Protein AF-A0A951M2K6-F1 (afdb_monomer_lite)

pLDDT: mean 92.55, std 6.4, range [55.47, 97.19]

Sequence (124 aa):
ALAAASACIILGTPLVAAGITFSPALGLVGTITVAVGLLLLGVLVIGWVVPRLESLAGRILLTISSAASSSAMVLACAYAYSIVARRLIISIPQMAVTHGLANAFGFSLCGLLAWALVKRRELS

Foldseek 3Di:
DLVQLVCLQVVLVVQLVCCVVPHLVSNLVSLVSNLVSLLVVLVCCLVPVLVPDPDPLLSVLSNQQSVLSNVLSVLSNQVSVCVVVVHPPDDPVRNCVSSVCSCPVRRPVSNVVSVVVRVVVVVD

Structure (mmCIF, N/CA/C/O backbone):
data_AF-A0A951M2K6-F1
#
_entry.id   AF-A0A951M2K6-F1
#
loop_
_atom_site.group_PDB
_atom_site.id
_atom_site.type_symbol
_atom_site.label_atom_id
_atom_site.label_alt_id
_atom_site.label_comp_id
_atom_site.label_asym_id
_atom_site.label_entity_id
_atom_site.label_seq_id
_atom_site.pdbx_PDB_ins_code
_atom_site.Cartn_x
_atom_site.Cartn_y
_atom_site.Cartn_z
_atom_site.occupancy
_atom_site.B_iso_or_equiv
_atom_site.auth_seq_id
_atom_site.auth_comp_id
_atom_site.auth_asym_id
_atom_site.auth_atom_id
_atom_site.pdbx_PDB_model_num
ATOM 1 N N . ALA A 1 1 ? -12.680 -12.051 -3.310 1.00 84.06 1 ALA A N 1
ATOM 2 C CA . ALA A 1 1 ? -11.998 -10.744 -3.179 1.00 84.06 1 ALA A CA 1
ATOM 3 C C . ALA A 1 1 ? -10.724 -10.843 -2.336 1.00 84.06 1 ALA A C 1
ATOM 5 O O . ALA A 1 1 ? -9.664 -10.566 -2.874 1.00 84.06 1 ALA A O 1
ATOM 6 N N . LEU A 1 2 ? -10.787 -11.305 -1.077 1.00 90.62 2 LEU A N 1
ATOM 7 C CA . LEU A 1 2 ? -9.594 -11.416 -0.220 1.00 90.62 2 LEU A CA 1
ATOM 8 C C . LEU A 1 2 ? -8.504 -12.332 -0.805 1.00 90.62 2 LEU A C 1
ATOM 10 O O . LEU A 1 2 ? -7.367 -11.904 -0.924 1.00 90.62 2 LEU A O 1
ATOM 14 N N . ALA A 1 3 ? -8.857 -13.539 -1.264 1.00 93.31 3 ALA A N 1
ATOM 15 C CA . ALA A 1 3 ? -7.896 -14.455 -1.891 1.00 93.31 3 ALA A CA 1
ATOM 16 C C . ALA A 1 3 ? -7.208 -13.851 -3.131 1.00 93.31 3 ALA A C 1
ATOM 18 O O . ALA A 1 3 ? -6.010 -14.024 -3.319 1.00 93.31 3 ALA A O 1
ATOM 19 N N . ALA A 1 4 ? -7.953 -13.094 -3.945 1.00 92.06 4 ALA A N 1
ATOM 20 C CA . ALA A 1 4 ? -7.400 -12.386 -5.096 1.00 92.06 4 ALA A CA 1
ATOM 21 C C . ALA A 1 4 ? -6.442 -11.267 -4.657 1.00 92.06 4 ALA A C 1
ATOM 23 O O . ALA A 1 4 ? -5.340 -11.174 -5.185 1.00 92.06 4 ALA A O 1
ATOM 24 N N . ALA A 1 5 ? -6.817 -10.475 -3.645 1.00 93.19 5 ALA A N 1
ATOM 25 C CA . ALA A 1 5 ? -5.948 -9.449 -3.072 1.00 93.19 5 ALA A CA 1
ATOM 26 C C . ALA A 1 5 ? -4.638 -10.053 -2.538 1.00 93.19 5 ALA A C 1
ATOM 28 O O . ALA A 1 5 ? -3.555 -9.572 -2.868 1.00 93.19 5 ALA A O 1
ATOM 29 N N . SER A 1 6 ? -4.724 -11.152 -1.784 1.00 94.81 6 SER A N 1
ATOM 30 C CA . SER A 1 6 ? -3.558 -11.880 -1.278 1.00 94.81 6 SER A CA 1
ATOM 31 C C . SER A 1 6 ? -2.685 -12.421 -2.408 1.00 94.81 6 SER A C 1
ATOM 33 O O . SER A 1 6 ? -1.473 -12.232 -2.368 1.00 94.81 6 SER A O 1
ATOM 35 N N . ALA A 1 7 ? -3.277 -13.035 -3.437 1.00 95.69 7 ALA A N 1
ATOM 36 C CA . ALA A 1 7 ? -2.533 -13.528 -4.594 1.00 95.69 7 ALA A CA 1
ATOM 37 C C . ALA A 1 7 ? -1.793 -12.393 -5.318 1.00 95.69 7 ALA A C 1
ATOM 39 O O . ALA A 1 7 ? -0.606 -12.525 -5.603 1.00 95.69 7 ALA A O 1
ATOM 40 N N . CYS A 1 8 ? -2.452 -11.253 -5.546 1.00 94.50 8 CYS A N 1
ATOM 41 C CA . CYS A 1 8 ? -1.832 -10.070 -6.143 1.00 94.50 8 CYS A CA 1
ATOM 42 C C . CYS A 1 8 ? -0.637 -9.557 -5.323 1.00 94.50 8 CYS A C 1
ATOM 44 O O . CYS A 1 8 ? 0.405 -9.243 -5.891 1.00 94.50 8 CYS A O 1
ATOM 46 N N . ILE A 1 9 ? -0.752 -9.503 -3.995 1.00 95.06 9 ILE A N 1
ATOM 47 C CA . ILE A 1 9 ? 0.342 -9.046 -3.123 1.00 95.06 9 ILE A CA 1
ATOM 48 C C . ILE A 1 9 ? 1.505 -10.050 -3.137 1.00 95.06 9 ILE A C 1
ATOM 50 O O . ILE A 1 9 ? 2.659 -9.661 -3.338 1.00 95.06 9 ILE A O 1
ATOM 54 N N . ILE A 1 10 ? 1.204 -11.340 -2.963 1.00 97.12 10 ILE A N 1
ATOM 55 C CA . ILE A 1 10 ? 2.205 -12.413 -2.874 1.00 97.12 10 ILE A CA 1
ATOM 56 C C . ILE A 1 10 ? 2.955 -12.577 -4.197 1.00 97.12 10 ILE A C 1
ATOM 58 O O . ILE A 1 10 ? 4.176 -12.687 -4.185 1.00 97.12 10 ILE A O 1
ATOM 62 N N . LEU A 1 11 ? 2.249 -12.572 -5.331 1.00 95.25 11 LEU A N 1
ATOM 63 C CA . LEU A 1 11 ? 2.853 -12.747 -6.656 1.00 95.25 11 LEU A CA 1
ATOM 64 C C . LEU A 1 11 ? 3.448 -11.446 -7.203 1.00 95.25 11 LEU A C 1
ATOM 66 O O . LEU A 1 11 ? 4.450 -11.473 -7.913 1.00 95.25 11 LEU A O 1
ATOM 70 N N . GLY A 1 12 ? 2.861 -10.297 -6.868 1.00 94.00 12 GLY A N 1
ATOM 71 C CA . GLY A 1 12 ? 3.331 -9.001 -7.346 1.00 94.00 12 GLY A CA 1
ATOM 72 C C . GLY A 1 12 ? 4.666 -8.587 -6.725 1.00 94.00 12 GLY A C 1
ATOM 73 O O . GLY A 1 12 ? 5.512 -8.036 -7.421 1.00 94.00 12 GLY A O 1
ATOM 74 N N . THR A 1 13 ? 4.900 -8.889 -5.445 1.00 94.62 13 THR A N 1
ATOM 75 C CA . THR A 1 13 ? 6.142 -8.513 -4.742 1.00 94.62 13 THR A CA 1
ATOM 76 C C . THR A 1 13 ? 7.417 -9.080 -5.396 1.00 94.62 13 THR A 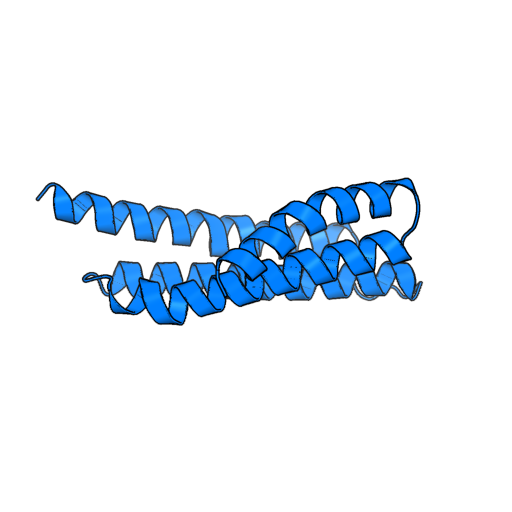C 1
ATOM 78 O O . THR A 1 13 ? 8.317 -8.293 -5.703 1.00 94.62 13 THR A O 1
ATOM 81 N N . PRO A 1 14 ? 7.531 -10.396 -5.683 1.00 96.19 14 PRO A N 1
ATOM 82 C CA . PRO A 1 14 ? 8.691 -10.926 -6.399 1.00 96.19 14 PRO A CA 1
ATOM 83 C C . PRO A 1 14 ? 8.772 -10.400 -7.837 1.00 96.19 14 PRO A C 1
ATOM 85 O O . PRO A 1 14 ? 9.871 -10.251 -8.365 1.00 96.19 14 PRO A O 1
ATOM 88 N N . LEU A 1 15 ? 7.641 -10.054 -8.459 1.00 94.38 15 LEU A N 1
ATOM 89 C CA . LEU A 1 15 ? 7.621 -9.461 -9.794 1.00 94.38 15 LEU A CA 1
ATOM 90 C C . LEU A 1 15 ? 8.209 -8.042 -9.805 1.00 94.38 15 LEU A C 1
ATOM 92 O O . LEU A 1 15 ? 8.975 -7.707 -10.707 1.00 94.38 15 LEU A O 1
ATOM 96 N N . VAL A 1 16 ? 7.921 -7.232 -8.778 1.00 95.25 16 VAL A N 1
ATOM 97 C CA . VAL A 1 16 ? 8.582 -5.931 -8.564 1.00 95.25 16 VAL A CA 1
ATOM 98 C C . VAL A 1 16 ? 10.088 -6.125 -8.419 1.00 95.25 16 VAL A C 1
ATOM 100 O O . VAL A 1 16 ? 10.855 -5.434 -9.087 1.00 95.25 16 VAL A O 1
ATOM 103 N N . ALA A 1 17 ? 10.513 -7.082 -7.587 1.00 94.25 17 ALA A N 1
ATOM 104 C CA . ALA A 1 17 ? 11.929 -7.372 -7.375 1.00 94.25 17 ALA A CA 1
ATOM 105 C C . ALA A 1 17 ? 12.626 -7.777 -8.685 1.00 94.25 17 ALA A C 1
ATOM 107 O O . ALA A 1 17 ? 13.647 -7.194 -9.044 1.00 94.25 17 ALA A O 1
ATOM 108 N N . ALA A 1 18 ? 12.027 -8.692 -9.451 1.00 94.81 18 ALA A N 1
ATOM 109 C CA . ALA A 1 18 ? 12.518 -9.072 -10.773 1.00 94.81 18 ALA A CA 1
ATOM 110 C C . ALA A 1 18 ? 12.570 -7.870 -11.732 1.00 94.81 18 ALA A C 1
ATOM 112 O O . ALA A 1 18 ? 13.499 -7.738 -12.525 1.00 94.81 18 ALA A O 1
ATOM 113 N N . GLY A 1 19 ? 11.606 -6.957 -11.650 1.00 92.44 19 GLY A N 1
ATOM 114 C CA . GLY A 1 19 ? 11.587 -5.742 -12.452 1.00 92.44 19 GLY A CA 1
ATOM 115 C C . GLY A 1 19 ? 12.722 -4.766 -12.164 1.00 92.44 19 GLY A C 1
ATOM 116 O O . GLY A 1 19 ? 13.279 -4.184 -13.093 1.00 92.44 19 GLY A O 1
ATOM 117 N N . ILE A 1 20 ? 13.109 -4.631 -10.897 1.00 89.81 20 ILE A N 1
ATOM 118 C CA . ILE A 1 20 ? 14.270 -3.824 -10.500 1.00 89.81 20 ILE A CA 1
ATOM 119 C C . ILE A 1 20 ? 15.561 -4.413 -11.089 1.00 89.81 20 ILE A C 1
ATOM 121 O O . ILE A 1 20 ? 16.439 -3.662 -11.505 1.00 89.81 20 ILE A O 1
ATOM 125 N N . THR A 1 21 ? 15.671 -5.743 -11.152 1.00 93.94 21 THR A N 1
ATOM 126 C CA . THR A 1 21 ? 16.879 -6.434 -11.630 1.00 93.94 21 THR A CA 1
ATOM 127 C C . THR A 1 21 ? 16.961 -6.547 -13.153 1.00 93.94 21 THR A C 1
ATOM 129 O O . THR A 1 21 ? 18.038 -6.369 -13.715 1.00 93.94 21 THR A O 1
ATOM 132 N N . PHE A 1 22 ? 15.853 -6.864 -13.828 1.00 94.44 22 PHE A N 1
ATOM 133 C CA . PHE A 1 22 ? 15.877 -7.292 -15.232 1.00 94.44 22 PHE A CA 1
ATOM 134 C C . PHE A 1 22 ? 15.225 -6.304 -16.203 1.00 94.44 22 PHE A C 1
ATOM 136 O O . PHE A 1 22 ? 15.718 -6.139 -17.317 1.00 94.44 22 PHE A O 1
ATOM 143 N N . SER A 1 23 ? 14.096 -5.681 -15.844 1.00 94.38 23 SER A N 1
ATOM 144 C CA . SER A 1 23 ? 13.335 -4.847 -16.786 1.00 94.38 23 SER A CA 1
ATOM 145 C C . SER A 1 23 ? 12.383 -3.863 -16.095 1.00 94.38 23 SER A C 1
ATOM 147 O O . SER A 1 23 ? 11.475 -4.294 -15.378 1.00 94.38 23 SER A O 1
ATOM 149 N N . PRO A 1 24 ? 12.463 -2.553 -16.409 1.00 91.75 24 PRO A N 1
ATOM 150 C CA . PRO A 1 24 ? 11.529 -1.557 -15.886 1.00 91.75 24 PRO A CA 1
ATOM 151 C C . PRO A 1 24 ? 10.054 -1.855 -16.179 1.00 91.75 24 PRO A C 1
ATOM 153 O O . PRO A 1 24 ? 9.193 -1.577 -15.347 1.00 91.75 24 PRO A O 1
ATOM 156 N N . ALA A 1 25 ? 9.750 -2.440 -17.344 1.00 93.19 25 ALA A N 1
ATOM 157 C CA . ALA A 1 25 ? 8.378 -2.791 -17.711 1.00 93.19 25 ALA A CA 1
ATOM 158 C C . ALA A 1 25 ? 7.822 -3.898 -16.804 1.00 93.19 25 ALA A C 1
ATOM 160 O O . ALA A 1 25 ? 6.677 -3.823 -16.364 1.00 93.19 25 ALA A O 1
ATOM 161 N N . LEU A 1 26 ? 8.656 -4.886 -16.464 1.00 94.06 26 LEU A N 1
ATOM 162 C CA . LEU A 1 26 ? 8.306 -5.932 -15.505 1.00 94.06 26 LEU A CA 1
ATOM 163 C C . LEU A 1 26 ? 8.081 -5.338 -14.107 1.00 94.06 26 LEU A C 1
ATOM 165 O O . LEU A 1 26 ? 7.128 -5.711 -13.425 1.00 94.06 26 LEU A O 1
ATOM 169 N N . GLY A 1 27 ? 8.904 -4.355 -13.727 1.00 93.50 27 GLY A N 1
ATOM 170 C CA . GLY A 1 27 ? 8.751 -3.608 -12.477 1.00 93.50 27 GLY A CA 1
ATOM 171 C C . GLY A 1 27 ? 7.406 -2.902 -12.395 1.00 93.50 27 GLY A C 1
ATOM 172 O O . GLY A 1 27 ? 6.709 -3.045 -11.397 1.00 93.50 27 GLY A O 1
ATOM 173 N N . LEU A 1 28 ? 6.991 -2.231 -13.472 1.00 95.44 28 LEU A N 1
ATOM 174 C CA . LEU A 1 28 ? 5.682 -1.585 -13.556 1.00 95.44 28 LEU A CA 1
ATOM 175 C C . LEU A 1 28 ? 4.527 -2.584 -13.413 1.00 95.44 28 LEU A C 1
ATOM 177 O O . LEU A 1 28 ? 3.610 -2.333 -12.632 1.00 95.44 28 LEU A O 1
ATOM 181 N N . VAL A 1 29 ? 4.577 -3.721 -14.113 1.00 96.75 29 VAL A N 1
ATOM 182 C CA . VAL A 1 29 ? 3.545 -4.768 -13.990 1.00 96.75 29 VAL A CA 1
ATOM 183 C C . VAL A 1 29 ? 3.481 -5.297 -12.556 1.00 96.75 29 VAL A C 1
ATOM 185 O O . VAL A 1 29 ? 2.390 -5.405 -11.991 1.00 96.75 29 VAL A O 1
ATOM 188 N N . GLY A 1 30 ? 4.633 -5.564 -11.936 1.00 96.00 30 GLY A N 1
ATOM 189 C CA . GLY A 1 30 ? 4.713 -5.952 -10.529 1.00 96.00 30 GLY A CA 1
ATOM 190 C C . GLY A 1 30 ? 4.094 -4.908 -9.604 1.00 96.00 30 GLY A C 1
ATOM 191 O O . GLY A 1 30 ? 3.249 -5.246 -8.775 1.00 96.00 30 GLY A O 1
ATOM 192 N N . THR A 1 31 ? 4.451 -3.634 -9.779 1.00 96.62 31 THR A N 1
ATOM 193 C CA . THR A 1 31 ? 3.964 -2.538 -8.932 1.00 96.62 31 THR A CA 1
ATOM 194 C C . THR A 1 31 ? 2.456 -2.370 -9.061 1.00 96.62 31 THR A C 1
ATOM 196 O O . THR A 1 31 ? 1.779 -2.274 -8.042 1.00 96.62 31 THR A O 1
ATOM 199 N N . ILE A 1 32 ? 1.914 -2.411 -10.283 1.00 97.19 32 ILE A N 1
ATOM 200 C CA . ILE A 1 32 ? 0.464 -2.360 -10.520 1.00 97.19 32 ILE A CA 1
ATOM 201 C C . ILE A 1 32 ? -0.225 -3.555 -9.857 1.00 97.19 32 ILE A C 1
ATOM 203 O O . ILE A 1 32 ? -1.258 -3.388 -9.212 1.00 97.19 32 ILE A O 1
ATOM 207 N N . THR A 1 33 ? 0.354 -4.752 -9.965 1.00 96.88 33 THR A N 1
ATOM 208 C CA . THR A 1 33 ? -0.220 -5.968 -9.373 1.00 96.88 33 THR A CA 1
ATOM 209 C C . THR A 1 33 ? -0.314 -5.849 -7.849 1.00 96.88 33 THR A C 1
ATOM 211 O O . THR A 1 33 ? -1.385 -6.069 -7.281 1.00 96.88 33 THR A O 1
ATOM 214 N N . VAL A 1 34 ? 0.768 -5.431 -7.180 1.00 96.50 34 VAL A N 1
ATOM 215 C CA . VAL A 1 34 ? 0.766 -5.192 -5.725 1.00 96.50 34 VAL A CA 1
ATOM 216 C C . VAL A 1 34 ? -0.211 -4.079 -5.350 1.00 96.50 34 VAL A C 1
ATOM 218 O O . VAL A 1 34 ? -0.983 -4.239 -4.403 1.00 96.50 34 VAL A O 1
ATOM 221 N N . ALA A 1 35 ? -0.221 -2.980 -6.109 1.00 96.94 35 ALA A N 1
ATOM 222 C CA . ALA A 1 35 ? -1.106 -1.848 -5.872 1.00 96.94 35 ALA A CA 1
ATOM 223 C C . ALA A 1 35 ? -2.581 -2.255 -5.930 1.00 96.94 35 ALA A C 1
ATOM 225 O O . ALA A 1 35 ? -3.334 -1.925 -5.019 1.00 96.94 35 ALA A O 1
ATOM 226 N N . VAL A 1 36 ? -2.990 -3.028 -6.941 1.00 96.69 36 VAL A N 1
ATOM 227 C CA . VAL A 1 36 ? -4.356 -3.565 -7.040 1.00 96.69 36 VAL A CA 1
ATOM 228 C C . VAL A 1 36 ? -4.682 -4.442 -5.833 1.00 96.69 36 VAL A C 1
ATOM 230 O O . VAL A 1 36 ? -5.747 -4.286 -5.237 1.00 96.69 36 VAL A O 1
ATOM 233 N N . GLY A 1 37 ? -3.764 -5.324 -5.431 1.00 96.69 37 GLY A N 1
ATOM 234 C CA . GLY A 1 37 ? -3.957 -6.176 -4.260 1.00 96.69 37 GLY A CA 1
ATOM 235 C C . GLY A 1 37 ? -4.167 -5.379 -2.968 1.00 96.69 37 GLY A C 1
ATOM 236 O O . GLY A 1 37 ? -5.112 -5.647 -2.226 1.00 96.69 37 GLY A O 1
ATOM 237 N N . LEU A 1 38 ? -3.337 -4.364 -2.722 1.00 96.25 38 LEU A N 1
ATOM 238 C CA . LEU A 1 38 ? -3.433 -3.513 -1.533 1.00 96.25 38 LEU A CA 1
ATOM 239 C C . LEU A 1 38 ? -4.634 -2.561 -1.566 1.00 96.25 38 LEU A C 1
ATOM 241 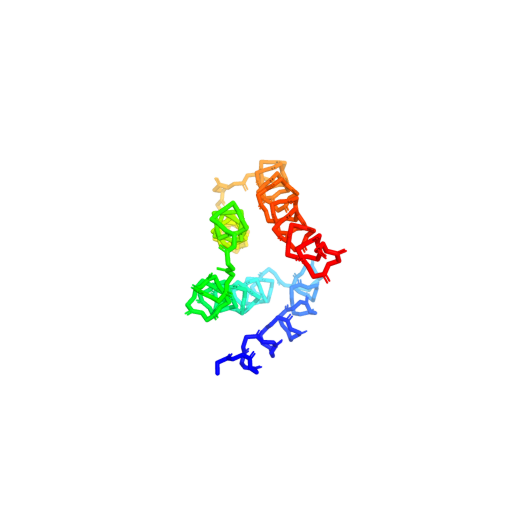O O . LEU A 1 38 ? -5.266 -2.366 -0.530 1.00 96.25 38 LEU A O 1
ATOM 245 N N . LEU A 1 39 ? -5.011 -2.031 -2.733 1.00 96.56 39 LEU A N 1
ATOM 246 C CA . LEU A 1 39 ? -6.238 -1.243 -2.895 1.00 96.56 39 LEU A CA 1
ATOM 247 C C . LEU A 1 39 ? -7.477 -2.089 -2.594 1.00 96.56 39 LEU A C 1
ATOM 249 O O . LEU A 1 39 ? -8.342 -1.670 -1.824 1.00 96.56 39 LEU A O 1
ATOM 253 N N . LEU A 1 40 ? -7.545 -3.305 -3.144 1.00 96.12 40 LEU A N 1
ATOM 254 C CA . LEU A 1 40 ? -8.627 -4.245 -2.848 1.00 96.12 40 LEU A CA 1
ATOM 255 C C . LEU A 1 40 ? -8.668 -4.590 -1.360 1.00 96.12 40 LEU A C 1
ATOM 257 O O . LEU A 1 40 ? -9.747 -4.599 -0.769 1.00 96.12 40 LEU A O 1
ATOM 261 N N . LEU A 1 41 ? -7.514 -4.843 -0.739 1.00 96.19 41 LEU A N 1
ATOM 262 C CA . LEU A 1 41 ? -7.440 -5.101 0.695 1.00 96.19 41 LEU A CA 1
ATOM 263 C C . LEU A 1 41 ? -7.934 -3.896 1.509 1.00 96.19 41 LEU A C 1
ATOM 265 O O . LEU A 1 41 ? -8.748 -4.083 2.408 1.00 96.19 41 LEU A O 1
ATOM 269 N N . GLY A 1 42 ? -7.515 -2.675 1.171 1.00 95.75 42 GLY A N 1
ATOM 270 C CA . GLY A 1 42 ? -7.966 -1.447 1.828 1.00 95.75 42 GLY A CA 1
ATOM 271 C C . GLY A 1 42 ? -9.481 -1.250 1.728 1.00 95.75 42 GLY A C 1
ATOM 272 O O . GLY A 1 42 ? -10.136 -0.984 2.735 1.00 95.75 42 GLY A O 1
ATOM 273 N N . VAL A 1 43 ? -10.065 -1.478 0.547 1.00 96.31 43 VAL A N 1
ATOM 274 C CA . VAL A 1 43 ? -11.526 -1.446 0.350 1.00 96.31 43 VAL A CA 1
ATOM 275 C C . VAL A 1 43 ? -12.221 -2.511 1.197 1.00 96.31 43 VAL A C 1
ATOM 277 O O . VAL A 1 43 ? -13.240 -2.226 1.826 1.00 96.31 43 VAL A O 1
ATOM 280 N N . LEU A 1 44 ? -11.676 -3.729 1.263 1.00 96.62 44 LEU A N 1
ATOM 281 C CA . LEU A 1 44 ? -12.239 -4.790 2.098 1.00 96.62 44 LEU A CA 1
ATOM 282 C C . LEU A 1 44 ? -12.152 -4.452 3.591 1.00 96.62 44 LEU A C 1
ATOM 284 O O . LEU A 1 44 ? -13.107 -4.698 4.324 1.00 96.62 44 LEU A O 1
ATOM 288 N N . VAL A 1 45 ? -11.047 -3.862 4.044 1.00 96.19 45 VAL A N 1
ATOM 289 C CA . VAL A 1 45 ? -10.884 -3.414 5.433 1.00 96.19 45 VAL A CA 1
ATOM 290 C C . VAL A 1 45 ? -11.912 -2.333 5.766 1.00 96.19 45 VAL A C 1
ATOM 292 O O . VAL A 1 45 ? -12.627 -2.464 6.759 1.00 96.19 45 VAL A O 1
ATOM 295 N N . ILE A 1 46 ? -12.061 -1.317 4.916 1.00 96.00 46 ILE A N 1
ATOM 296 C CA . ILE A 1 46 ? -13.046 -0.244 5.116 1.00 96.00 46 ILE A CA 1
ATOM 297 C C . ILE A 1 46 ? -14.484 -0.782 5.067 1.00 96.00 46 ILE A C 1
ATOM 299 O O . ILE A 1 46 ? -15.311 -0.386 5.882 1.00 96.00 46 ILE A O 1
ATOM 303 N N . GLY A 1 47 ? -14.794 -1.694 4.145 1.00 95.69 47 GLY A N 1
ATOM 304 C CA . GLY A 1 47 ? -16.153 -2.211 3.965 1.00 95.69 47 GLY A CA 1
ATOM 305 C C . GLY A 1 47 ? -16.578 -3.248 5.006 1.00 95.69 47 GLY A C 1
ATOM 306 O O . GLY A 1 47 ? -17.748 -3.304 5.372 1.00 95.69 47 GLY A O 1
ATOM 307 N N . TRP A 1 48 ? -15.648 -4.072 5.497 1.00 96.12 48 TRP A N 1
ATOM 308 C CA . TRP A 1 48 ? -15.981 -5.235 6.330 1.00 96.12 48 TRP A CA 1
ATOM 309 C C . TRP 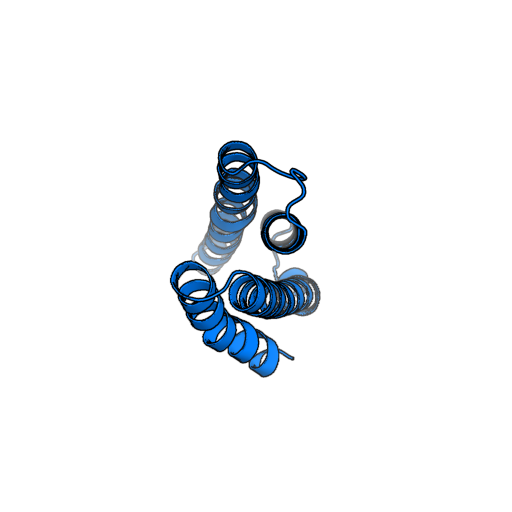A 1 48 ? -15.395 -5.183 7.736 1.00 96.12 48 TRP A C 1
ATOM 311 O O . TRP A 1 48 ? -16.005 -5.723 8.659 1.00 96.12 48 TRP A O 1
ATOM 321 N N . VAL A 1 49 ? -14.224 -4.581 7.924 1.00 94.38 49 VAL A N 1
ATOM 322 C CA . VAL A 1 49 ? -13.554 -4.559 9.232 1.00 94.38 49 VAL A CA 1
ATOM 323 C C . VAL A 1 49 ? -13.958 -3.306 9.996 1.00 94.38 49 VAL A C 1
ATOM 325 O O . VAL A 1 49 ? -14.482 -3.424 11.098 1.00 94.38 49 VAL A O 1
ATOM 328 N N . VAL A 1 50 ? -13.820 -2.121 9.394 1.00 94.56 50 VAL A N 1
ATOM 329 C CA . VAL A 1 50 ? -14.133 -0.832 10.039 1.00 94.56 50 VAL A CA 1
ATOM 330 C C . VAL A 1 50 ? -15.530 -0.797 10.683 1.00 94.56 50 VAL A C 1
ATOM 332 O O . VAL A 1 50 ? -15.612 -0.429 11.855 1.00 94.56 50 VAL A O 1
ATOM 335 N N . PRO A 1 51 ? -16.627 -1.238 10.034 1.00 94.50 51 PRO A N 1
ATOM 336 C CA . PRO A 1 51 ? -17.959 -1.187 10.642 1.00 94.50 51 PRO A CA 1
ATOM 337 C C . PRO A 1 51 ? -18.110 -2.084 11.877 1.00 94.50 51 PRO A C 1
ATOM 339 O O . PRO A 1 51 ? -18.979 -1.833 12.709 1.00 94.50 51 PRO A O 1
ATOM 342 N N . ARG A 1 52 ? -17.260 -3.112 12.009 1.00 92.69 52 ARG A N 1
ATOM 343 C CA . ARG A 1 52 ? -17.268 -4.062 13.129 1.00 92.69 52 ARG A CA 1
ATOM 344 C C . ARG A 1 52 ? -16.469 -3.587 14.339 1.00 92.69 52 ARG A C 1
ATOM 346 O O . ARG A 1 52 ? -16.620 -4.166 15.407 1.00 92.69 52 ARG A O 1
ATOM 353 N N . LEU A 1 53 ? -15.640 -2.548 14.210 1.00 90.62 53 LEU A N 1
ATOM 354 C CA . LEU A 1 53 ? -14.975 -1.969 15.377 1.00 90.62 53 LEU A CA 1
ATOM 355 C C . LEU A 1 53 ? -16.002 -1.239 16.242 1.00 90.62 53 LEU A C 1
ATOM 357 O O . LEU A 1 53 ? -16.782 -0.442 15.731 1.00 90.62 53 LEU A O 1
ATOM 361 N N . GLU A 1 54 ? -15.971 -1.439 17.554 1.00 88.75 54 GLU A N 1
ATOM 362 C CA . GLU A 1 54 ? -16.832 -0.687 18.475 1.00 88.75 54 GLU A CA 1
ATOM 363 C C . GLU A 1 54 ? -16.308 0.728 18.756 1.00 88.75 54 GLU A C 1
ATOM 365 O O . GLU A 1 54 ? -17.074 1.648 19.036 1.00 88.75 54 GLU A O 1
ATOM 370 N N . SER A 1 55 ? -14.987 0.921 18.696 1.00 91.38 55 SER A N 1
ATOM 371 C CA . SER A 1 55 ? -14.353 2.194 19.027 1.00 91.38 55 SER A CA 1
ATOM 372 C C . SER A 1 55 ? -14.338 3.141 17.823 1.00 91.38 55 SER A C 1
ATOM 374 O O . SER A 1 55 ? -13.751 2.843 16.783 1.00 91.38 55 SER A O 1
ATOM 376 N N . LEU A 1 56 ? -14.928 4.334 17.973 1.00 92.50 56 LEU A N 1
ATOM 377 C CA . LEU A 1 56 ? -14.889 5.370 16.930 1.00 92.50 56 LEU A CA 1
ATOM 378 C C . LEU A 1 56 ? -13.445 5.751 16.564 1.00 92.50 56 LEU A C 1
ATOM 380 O O . LEU A 1 56 ? -13.115 5.877 15.388 1.00 92.50 56 LEU A O 1
ATOM 384 N N . ALA A 1 57 ? -12.567 5.860 17.565 1.00 93.75 57 ALA A N 1
ATOM 385 C CA . ALA A 1 57 ? -11.147 6.121 17.348 1.00 93.75 57 ALA A CA 1
ATOM 386 C C . ALA A 1 57 ? -10.477 5.018 16.508 1.00 93.75 57 ALA A C 1
ATOM 388 O O . ALA A 1 57 ? -9.756 5.329 15.562 1.00 93.75 57 ALA A O 1
ATOM 389 N N . GLY A 1 58 ? -10.757 3.738 16.789 1.00 94.31 58 GLY A N 1
ATOM 390 C CA . GLY A 1 58 ? -10.239 2.621 15.997 1.00 94.31 58 GLY A CA 1
ATOM 391 C C . GLY A 1 58 ? -10.750 2.646 14.556 1.00 94.31 58 GLY A C 1
ATOM 392 O O . GLY A 1 58 ? -9.971 2.429 13.630 1.00 94.31 58 GLY A O 1
ATOM 393 N N . ARG A 1 59 ? -12.030 2.993 14.347 1.00 94.44 59 ARG A N 1
ATOM 394 C CA . ARG A 1 59 ? -12.614 3.158 13.003 1.00 94.44 59 ARG A CA 1
ATOM 395 C C . ARG A 1 59 ? -11.890 4.225 12.188 1.00 94.44 59 ARG A C 1
ATOM 397 O O . ARG A 1 59 ? -11.512 3.970 11.044 1.00 94.44 59 ARG A O 1
ATOM 404 N N . ILE A 1 60 ? -11.689 5.405 12.777 1.00 96.12 60 ILE A N 1
ATOM 405 C CA . ILE A 1 60 ? -11.007 6.529 12.123 1.00 96.12 60 ILE A CA 1
ATOM 406 C C . ILE A 1 60 ? -9.564 6.142 11.793 1.00 96.12 60 ILE A C 1
ATOM 408 O O . ILE A 1 60 ? -9.148 6.266 10.643 1.00 96.12 60 ILE A O 1
ATOM 412 N N . LEU A 1 61 ? -8.823 5.604 12.765 1.00 96.25 61 LEU A N 1
ATOM 413 C CA . LEU A 1 61 ? -7.426 5.206 12.577 1.00 96.25 61 LEU A CA 1
ATOM 414 C C . LEU A 1 61 ? -7.262 4.132 11.494 1.00 96.25 61 LEU A C 1
ATOM 416 O O . LEU A 1 61 ? -6.371 4.244 10.654 1.00 96.25 61 LEU A O 1
ATOM 420 N N . LEU A 1 62 ? -8.136 3.124 11.463 1.00 95.88 62 LEU A N 1
ATOM 421 C CA . LEU A 1 62 ? -8.061 2.055 10.467 1.00 95.88 62 LEU A CA 1
ATOM 422 C C . LEU A 1 62 ? -8.470 2.538 9.063 1.00 95.88 62 LEU A C 1
ATOM 424 O O . LEU A 1 62 ? -7.920 2.076 8.059 1.00 95.88 62 LEU A O 1
ATOM 428 N N . THR A 1 63 ? -9.378 3.515 8.986 1.00 96.31 63 THR A N 1
ATOM 429 C CA . THR A 1 63 ? -9.738 4.184 7.726 1.00 96.31 63 THR A CA 1
ATOM 430 C C . THR A 1 63 ? -8.574 5.023 7.202 1.00 96.31 63 THR A C 1
ATOM 432 O O . THR A 1 63 ? -8.213 4.891 6.034 1.00 96.31 63 THR A O 1
ATOM 435 N N . ILE A 1 64 ? -7.934 5.822 8.067 1.00 96.94 64 ILE A N 1
ATOM 436 C CA . ILE A 1 64 ? -6.728 6.595 7.723 1.00 96.94 64 ILE A CA 1
ATOM 437 C C . ILE A 1 64 ? -5.617 5.655 7.254 1.00 96.94 64 ILE A C 1
ATOM 439 O O . ILE A 1 64 ? -5.011 5.904 6.216 1.00 96.94 64 ILE A O 1
ATOM 443 N N . SER A 1 65 ? -5.400 4.546 7.964 1.00 97.19 65 SER A N 1
ATOM 444 C CA . SER A 1 65 ? -4.410 3.530 7.598 1.00 97.19 65 SER A CA 1
ATOM 445 C C . SER A 1 65 ? -4.652 2.960 6.199 1.00 97.19 65 SER A C 1
ATOM 447 O O . SER A 1 65 ? -3.747 2.947 5.359 1.00 97.19 65 SER A O 1
ATOM 449 N N . SER A 1 66 ? -5.896 2.577 5.908 1.00 96.19 66 SER A N 1
ATOM 450 C CA . SER A 1 66 ? -6.288 2.026 4.605 1.00 96.19 66 SER A CA 1
ATOM 451 C C . SER A 1 66 ? -6.160 3.057 3.474 1.00 96.19 66 SER A C 1
ATOM 453 O O . SER A 1 66 ? -5.669 2.739 2.387 1.00 96.19 66 SER A O 1
ATOM 455 N N . ALA A 1 67 ? -6.550 4.310 3.730 1.00 95.62 67 ALA A N 1
ATOM 456 C CA . ALA A 1 67 ? -6.426 5.404 2.770 1.00 95.62 67 ALA A CA 1
ATOM 457 C C . ALA A 1 67 ? -4.958 5.772 2.503 1.00 95.62 67 ALA A C 1
ATOM 459 O O . ALA A 1 67 ? -4.567 5.956 1.352 1.00 95.62 67 ALA A O 1
ATOM 460 N N . ALA A 1 68 ? -4.122 5.823 3.540 1.00 96.25 68 ALA A N 1
ATOM 461 C CA . ALA A 1 68 ? -2.700 6.118 3.409 1.00 96.25 68 ALA A CA 1
ATOM 462 C C . ALA A 1 68 ? -1.961 5.043 2.600 1.00 96.25 68 ALA A C 1
ATOM 464 O O . ALA A 1 68 ? -1.183 5.383 1.708 1.00 96.25 68 ALA A O 1
ATOM 465 N N . SER A 1 69 ? -2.254 3.762 2.855 1.00 95.31 69 SER A N 1
ATOM 466 C CA . SER A 1 69 ? -1.720 2.650 2.057 1.00 95.31 69 SER A CA 1
ATOM 467 C C . SER A 1 69 ? -2.127 2.770 0.585 1.00 95.31 69 SER A C 1
ATOM 469 O O . SER A 1 69 ? -1.288 2.664 -0.309 1.00 95.31 69 SER A O 1
ATOM 471 N N . SER A 1 70 ? -3.395 3.097 0.325 1.00 95.06 70 SER A N 1
ATOM 472 C CA . SER A 1 70 ? -3.921 3.295 -1.032 1.00 95.06 70 SER A CA 1
ATOM 473 C C . SER A 1 70 ? -3.207 4.435 -1.767 1.00 95.06 70 SER A C 1
ATOM 475 O O . SER A 1 70 ? -2.753 4.261 -2.899 1.00 95.06 70 SER A O 1
ATOM 477 N N . SER A 1 71 ? -3.035 5.582 -1.107 1.00 94.44 71 SER A N 1
ATOM 478 C CA . SER A 1 71 ? -2.302 6.730 -1.653 1.00 94.44 71 SER A CA 1
ATOM 479 C C . SER A 1 71 ? -0.835 6.400 -1.933 1.00 94.44 71 SER A C 1
ATOM 481 O O . SER A 1 71 ? -0.298 6.791 -2.971 1.00 94.44 71 SER A O 1
ATOM 483 N N . ALA A 1 72 ? -0.190 5.633 -1.049 1.00 94.50 72 ALA A N 1
ATOM 484 C CA . ALA A 1 72 ? 1.175 5.167 -1.259 1.00 94.50 72 ALA A CA 1
ATOM 485 C C . ALA A 1 72 ? 1.278 4.272 -2.508 1.00 94.50 72 ALA A C 1
ATOM 487 O O . ALA A 1 72 ? 2.188 4.443 -3.318 1.00 94.50 72 ALA A O 1
ATOM 488 N N . MET A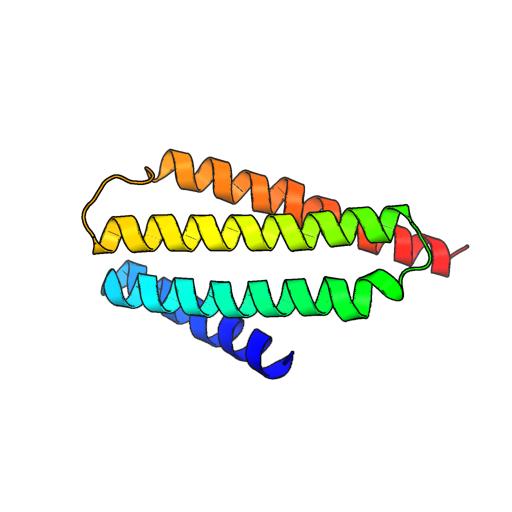 1 73 ? 0.311 3.381 -2.735 1.00 96.12 73 MET A N 1
ATOM 489 C CA . MET A 1 73 ? 0.296 2.529 -3.928 1.00 96.12 73 MET A CA 1
ATOM 490 C C . MET A 1 73 ? 0.127 3.312 -5.235 1.00 96.12 73 MET A C 1
ATOM 492 O O . MET A 1 73 ? 0.785 2.994 -6.229 1.00 96.12 73 MET A O 1
ATOM 496 N N . VAL A 1 74 ? -0.695 4.366 -5.240 1.00 93.94 74 VAL A N 1
ATOM 497 C CA . VAL A 1 74 ? -0.829 5.268 -6.400 1.00 93.94 74 VAL A CA 1
ATOM 498 C C . VAL A 1 74 ? 0.502 5.954 -6.706 1.00 93.94 74 VAL A C 1
ATOM 500 O O . VAL A 1 74 ? 0.937 5.990 -7.859 1.00 93.94 74 VAL A O 1
ATOM 503 N N . LEU A 1 75 ? 1.186 6.445 -5.672 1.00 93.06 75 LEU A N 1
ATOM 504 C CA . LEU A 1 75 ? 2.496 7.073 -5.806 1.00 93.06 75 LEU A CA 1
ATOM 505 C C . LEU A 1 75 ? 3.554 6.091 -6.341 1.00 93.06 75 LEU A C 1
ATOM 507 O O . LEU A 1 75 ? 4.338 6.447 -7.222 1.00 93.06 75 LEU A O 1
ATOM 511 N N . ALA A 1 76 ? 3.547 4.847 -5.855 1.00 93.25 76 ALA A N 1
ATOM 512 C CA . ALA A 1 76 ? 4.433 3.793 -6.343 1.00 93.25 76 ALA A CA 1
ATOM 513 C C . ALA A 1 76 ? 4.196 3.503 -7.835 1.00 93.25 76 ALA A C 1
ATOM 515 O O . ALA A 1 76 ? 5.155 3.415 -8.604 1.00 93.25 76 ALA A O 1
ATOM 516 N N . CYS A 1 77 ? 2.932 3.434 -8.270 1.00 94.19 77 CYS A N 1
ATOM 517 C CA . CYS A 1 77 ? 2.584 3.267 -9.684 1.00 94.19 77 CYS A CA 1
ATOM 518 C C . CYS A 1 77 ? 3.047 4.456 -10.535 1.00 94.19 77 CYS A C 1
ATOM 520 O O . CYS A 1 77 ? 3.614 4.253 -11.608 1.00 94.19 77 CYS A O 1
ATOM 522 N N . ALA A 1 78 ? 2.854 5.689 -10.054 1.00 93.25 78 ALA A N 1
ATOM 523 C CA . ALA A 1 78 ? 3.300 6.895 -10.750 1.00 93.25 78 ALA A CA 1
ATOM 524 C C . ALA A 1 78 ? 4.825 6.912 -10.939 1.00 93.25 78 ALA A C 1
ATOM 526 O O . ALA A 1 78 ? 5.316 7.233 -12.024 1.00 93.25 78 ALA A O 1
ATOM 527 N N . TYR A 1 79 ? 5.576 6.505 -9.913 1.00 92.56 79 TYR A N 1
ATOM 528 C CA . TYR A 1 79 ? 7.024 6.356 -10.001 1.00 92.56 79 TYR A CA 1
ATOM 529 C C . TYR A 1 79 ? 7.427 5.259 -10.995 1.00 92.56 79 TYR A C 1
ATOM 531 O O . TYR A 1 79 ? 8.211 5.531 -11.905 1.00 92.56 79 TYR A O 1
ATOM 539 N N . ALA A 1 80 ? 6.864 4.053 -10.888 1.00 92.12 80 ALA A N 1
ATOM 540 C CA . ALA A 1 80 ? 7.179 2.953 -11.801 1.00 92.12 80 ALA A CA 1
ATOM 541 C C . ALA A 1 80 ? 6.884 3.324 -13.266 1.00 92.12 80 ALA A C 1
ATOM 543 O O . ALA A 1 80 ? 7.687 3.050 -14.161 1.00 92.12 80 ALA A O 1
ATOM 544 N N . TYR A 1 81 ? 5.775 4.030 -13.506 1.00 93.31 81 TYR A N 1
ATOM 545 C CA . TYR A 1 81 ? 5.433 4.555 -14.824 1.00 93.31 81 TYR A CA 1
ATOM 546 C C . TYR A 1 81 ? 6.454 5.585 -15.315 1.00 93.31 81 TYR A C 1
ATOM 548 O O . TYR A 1 81 ? 6.852 5.542 -16.476 1.00 93.31 81 TYR A O 1
ATOM 556 N N . SER A 1 82 ? 6.928 6.474 -14.439 1.00 91.94 82 SER A N 1
ATOM 557 C CA . SER A 1 82 ? 7.936 7.486 -14.779 1.00 91.94 82 SER A CA 1
ATOM 558 C C . SER A 1 82 ? 9.244 6.869 -15.295 1.00 91.94 82 SER A C 1
ATOM 560 O O . SER A 1 82 ? 9.818 7.364 -16.270 1.00 91.94 82 SER A O 1
ATOM 562 N N . ILE A 1 83 ? 9.652 5.730 -14.719 1.00 90.44 83 ILE A N 1
ATOM 563 C CA . ILE A 1 83 ? 10.841 4.982 -15.146 1.00 90.44 83 ILE A CA 1
ATOM 564 C C . ILE A 1 83 ? 10.625 4.383 -16.540 1.00 90.44 83 ILE A C 1
ATOM 566 O O . ILE A 1 83 ? 11.474 4.545 -17.418 1.00 90.44 83 ILE A O 1
ATOM 570 N N . VAL A 1 84 ? 9.480 3.734 -16.775 1.00 91.88 84 VAL A N 1
ATOM 571 C CA . VAL A 1 84 ? 9.153 3.137 -18.083 1.00 91.88 84 VAL A CA 1
ATOM 572 C C . VAL A 1 84 ? 9.008 4.207 -19.168 1.00 91.88 84 VAL A C 1
ATOM 574 O O . VAL A 1 84 ? 9.555 4.060 -20.259 1.00 91.88 84 VAL A O 1
ATOM 577 N N . ALA A 1 85 ? 8.325 5.311 -18.861 1.00 91.25 85 ALA A N 1
ATOM 578 C CA . ALA A 1 85 ? 8.102 6.423 -19.780 1.00 91.25 85 ALA A CA 1
ATOM 579 C C . ALA A 1 85 ? 9.357 7.285 -20.015 1.00 91.25 85 ALA A C 1
ATOM 581 O O . ALA A 1 85 ? 9.320 8.184 -20.856 1.00 91.25 85 ALA A O 1
ATOM 582 N N . ARG A 1 86 ? 10.447 7.048 -19.265 1.00 88.19 86 ARG A N 1
ATOM 583 C CA . ARG A 1 86 ? 11.673 7.867 -19.252 1.00 88.19 86 ARG A CA 1
ATOM 584 C C . ARG A 1 86 ? 11.387 9.364 -19.070 1.00 88.19 86 ARG A C 1
ATOM 586 O O . ARG A 1 86 ? 12.059 10.213 -19.653 1.00 88.19 86 ARG A O 1
ATOM 593 N N . ARG A 1 87 ? 10.372 9.691 -18.266 1.00 88.56 87 ARG A N 1
ATOM 594 C CA . ARG A 1 87 ? 9.988 11.067 -17.924 1.00 88.56 87 ARG A CA 1
ATOM 595 C C . ARG A 1 87 ? 10.161 11.268 -16.432 1.00 88.56 87 ARG A C 1
ATOM 597 O O . ARG A 1 87 ? 9.692 10.454 -15.645 1.00 88.56 87 ARG A O 1
ATOM 604 N N . LEU A 1 88 ? 10.783 12.374 -16.038 1.00 82.94 88 LEU A N 1
ATOM 605 C CA . LEU A 1 88 ? 10.950 12.711 -14.630 1.00 82.94 88 LEU A CA 1
ATOM 606 C C . LEU A 1 88 ? 9.628 13.253 -14.064 1.00 82.94 88 LEU A C 1
ATOM 608 O O . LEU A 1 88 ? 9.402 14.457 -14.045 1.00 82.94 88 LEU A O 1
ATOM 612 N N . ILE A 1 89 ? 8.738 12.348 -13.650 1.00 85.94 89 ILE A N 1
ATOM 613 C CA . ILE A 1 89 ? 7.488 12.704 -12.957 1.00 85.94 89 ILE A CA 1
ATOM 614 C C . ILE A 1 89 ? 7.770 12.878 -11.463 1.00 85.94 89 ILE A C 1
ATOM 616 O O . ILE A 1 89 ? 7.400 13.886 -10.871 1.00 85.94 89 ILE A O 1
ATOM 620 N N . ILE A 1 90 ? 8.453 11.899 -10.862 1.00 86.06 90 ILE A N 1
ATOM 621 C CA . ILE A 1 90 ? 8.840 11.885 -9.451 1.00 86.06 90 ILE A CA 1
ATOM 622 C C . ILE A 1 90 ? 10.285 11.393 -9.353 1.00 86.06 90 ILE A C 1
ATOM 624 O O . ILE A 1 90 ? 10.625 10.340 -9.892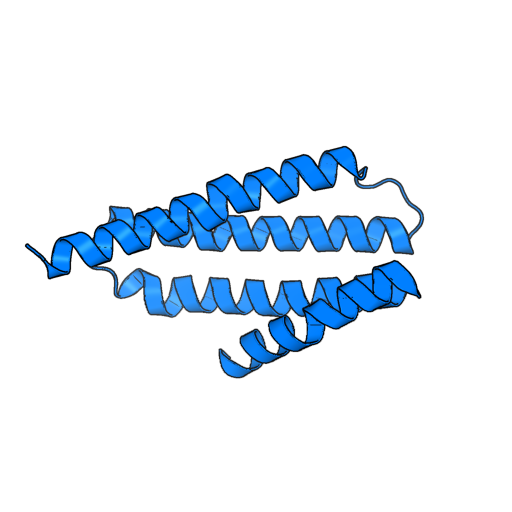 1.00 86.06 90 ILE A O 1
ATOM 628 N N . SER A 1 91 ? 11.135 12.134 -8.640 1.00 87.12 91 SER A N 1
ATOM 629 C CA . SER A 1 91 ? 12.501 11.685 -8.355 1.00 87.12 91 SER A CA 1
ATOM 630 C C . SER A 1 91 ? 12.533 10.598 -7.272 1.00 87.12 91 SER A C 1
ATOM 632 O O . SER A 1 91 ? 11.643 10.517 -6.423 1.00 87.12 91 SER A O 1
ATOM 634 N N . ILE A 1 92 ? 13.592 9.781 -7.261 1.00 86.88 92 ILE A N 1
ATOM 635 C CA . ILE A 1 92 ? 13.780 8.711 -6.265 1.00 86.88 92 ILE A CA 1
ATOM 636 C C . ILE A 1 92 ? 13.699 9.244 -4.821 1.00 86.88 92 ILE A C 1
ATOM 638 O O . ILE A 1 92 ? 12.948 8.662 -4.037 1.00 86.88 92 ILE A O 1
ATOM 642 N N . PRO A 1 93 ? 14.379 10.351 -4.444 1.00 91.38 93 PRO A N 1
ATOM 643 C CA . PRO A 1 93 ? 14.299 10.869 -3.078 1.00 91.38 93 PRO A CA 1
ATOM 644 C C . PRO A 1 93 ? 12.888 11.337 -2.713 1.00 91.38 93 PRO A C 1
ATOM 646 O O . PRO A 1 93 ? 12.411 11.065 -1.613 1.00 91.38 93 PRO A O 1
ATOM 649 N N . GLN A 1 94 ? 12.189 11.996 -3.644 1.00 89.38 94 GLN A N 1
ATOM 650 C CA . GLN A 1 94 ? 10.818 12.454 -3.413 1.00 89.38 94 GLN A CA 1
ATOM 651 C C . GLN A 1 94 ? 9.863 11.280 -3.212 1.00 89.38 94 GLN A C 1
ATOM 653 O O . GLN A 1 94 ? 9.071 11.305 -2.271 1.00 89.38 94 GLN A O 1
ATOM 658 N N . MET A 1 95 ? 9.960 10.244 -4.052 1.00 92.38 95 MET A N 1
ATOM 659 C CA . MET A 1 95 ? 9.181 9.016 -3.896 1.00 92.38 95 MET A CA 1
ATOM 660 C C . MET A 1 95 ? 9.479 8.359 -2.553 1.00 92.38 95 MET A C 1
ATOM 662 O O . MET A 1 95 ? 8.546 8.110 -1.801 1.00 92.38 95 MET A O 1
ATOM 666 N N . ALA A 1 96 ? 10.752 8.155 -2.208 1.00 91.19 96 ALA A N 1
ATOM 667 C CA . ALA A 1 96 ? 11.140 7.496 -0.964 1.00 91.19 96 ALA A CA 1
ATOM 668 C C . ALA A 1 96 ? 10.591 8.218 0.276 1.00 91.19 96 ALA A C 1
ATOM 670 O O . ALA A 1 96 ? 10.047 7.571 1.171 1.00 91.19 96 ALA A O 1
ATOM 671 N N . VAL A 1 97 ? 10.666 9.552 0.310 1.00 94.75 97 VAL A N 1
ATOM 672 C CA . VAL A 1 97 ? 10.139 10.348 1.427 1.00 94.75 97 VAL A CA 1
ATOM 673 C C . VAL A 1 97 ? 8.614 10.299 1.463 1.00 94.75 97 VAL A C 1
ATOM 675 O O . VAL A 1 97 ? 8.039 9.943 2.485 1.00 94.75 97 VAL A O 1
ATOM 678 N N . THR A 1 98 ? 7.934 10.619 0.364 1.00 94.12 98 THR A N 1
ATOM 679 C CA . THR A 1 98 ? 6.462 10.711 0.362 1.00 94.12 98 THR A CA 1
ATOM 680 C C . THR A 1 98 ? 5.795 9.344 0.536 1.00 94.12 98 THR A C 1
ATOM 682 O O . THR A 1 98 ? 4.895 9.201 1.366 1.00 94.12 98 THR A O 1
ATOM 685 N N . HIS A 1 99 ? 6.287 8.315 -0.156 1.00 92.75 99 HIS A N 1
ATOM 686 C CA . HIS A 1 99 ? 5.844 6.927 -0.003 1.00 92.75 99 HIS A CA 1
ATOM 687 C C . HIS A 1 99 ? 6.175 6.381 1.389 1.00 92.75 99 HIS A C 1
ATOM 689 O O . HIS A 1 99 ? 5.345 5.717 2.015 1.00 92.75 99 HIS A O 1
ATOM 695 N N . GLY A 1 100 ? 7.385 6.658 1.882 1.00 92.88 100 GLY A N 1
ATOM 696 C CA . GLY A 1 100 ? 7.853 6.211 3.190 1.00 92.88 100 GLY A CA 1
ATOM 697 C C . GLY A 1 100 ? 7.044 6.821 4.330 1.00 92.88 100 GLY A C 1
ATOM 698 O O . GLY A 1 100 ? 6.579 6.088 5.196 1.00 92.88 100 GLY A O 1
ATOM 699 N N . LEU A 1 101 ? 6.800 8.133 4.302 1.00 95.31 101 LEU A N 1
ATOM 700 C CA . LEU A 1 101 ? 5.992 8.825 5.310 1.00 95.31 101 LEU A CA 1
ATOM 701 C C . LEU A 1 101 ? 4.537 8.343 5.305 1.00 95.31 101 LEU A C 1
ATOM 703 O O . LEU A 1 101 ? 3.988 8.061 6.373 1.00 95.31 101 LEU A O 1
ATOM 707 N N . ALA A 1 102 ? 3.931 8.197 4.120 1.00 94.31 102 ALA A N 1
ATOM 708 C CA . ALA A 1 102 ? 2.574 7.672 3.988 1.00 94.31 102 ALA A CA 1
ATOM 709 C C . ALA A 1 102 ? 2.455 6.261 4.587 1.00 94.31 102 ALA A C 1
ATOM 711 O O . ALA A 1 102 ? 1.507 5.981 5.321 1.00 94.31 102 ALA A O 1
ATOM 712 N N . ASN A 1 103 ? 3.441 5.392 4.346 1.00 94.81 103 ASN A N 1
ATOM 713 C CA . ASN A 1 103 ? 3.432 4.043 4.904 1.00 94.81 103 ASN A CA 1
ATOM 714 C C . ASN A 1 103 ? 3.780 3.994 6.397 1.00 94.81 103 ASN A C 1
ATOM 716 O O . ASN A 1 103 ? 3.165 3.234 7.135 1.00 94.81 103 ASN A O 1
ATOM 720 N N . ALA A 1 104 ? 4.747 4.778 6.868 1.00 95.19 104 ALA A N 1
ATOM 721 C CA . ALA A 1 104 ? 5.188 4.728 8.259 1.00 95.19 104 ALA A CA 1
ATOM 722 C C . ALA A 1 104 ? 4.142 5.326 9.209 1.00 95.19 104 ALA A C 1
ATOM 724 O O . ALA A 1 104 ? 3.701 4.663 10.149 1.00 95.19 104 ALA A O 1
ATOM 725 N N . PHE A 1 105 ? 3.724 6.566 8.949 1.00 95.25 105 PHE A N 1
ATOM 726 C CA . PHE A 1 105 ? 2.815 7.293 9.833 1.00 95.25 105 PHE A CA 1
ATOM 727 C C . PHE A 1 105 ? 1.353 7.031 9.484 1.00 95.25 105 PHE A C 1
ATOM 729 O O . PHE A 1 105 ? 0.547 6.777 10.372 1.00 95.25 105 PHE A O 1
ATOM 736 N N . GLY A 1 106 ? 1.012 7.064 8.196 1.00 94.75 106 GLY A N 1
ATOM 737 C CA . GLY A 1 106 ? -0.364 6.865 7.758 1.00 94.75 106 GLY A CA 1
ATOM 738 C C . GLY A 1 106 ? -0.801 5.411 7.901 1.00 94.75 106 GLY A C 1
ATOM 739 O O . GLY A 1 106 ? -1.736 5.122 8.634 1.00 94.75 106 GLY A O 1
ATOM 740 N N . PHE A 1 107 ? -0.120 4.481 7.232 1.00 95.94 107 PHE A N 1
ATOM 741 C CA . PHE A 1 107 ? -0.508 3.068 7.245 1.00 95.94 107 PHE A CA 1
ATOM 742 C C . PHE A 1 107 ? -0.132 2.362 8.556 1.00 95.94 107 PHE A C 1
ATOM 744 O O . PHE A 1 107 ? -1.022 1.948 9.303 1.00 95.94 107 PHE A O 1
ATOM 751 N N . SER A 1 108 ? 1.162 2.233 8.851 1.00 96.56 108 SER A N 1
ATOM 752 C CA . SER A 1 108 ? 1.665 1.383 9.933 1.00 96.56 108 SER A CA 1
ATOM 753 C C . SER A 1 108 ? 1.289 1.912 11.313 1.00 96.56 108 SER A C 1
ATOM 755 O O . SER A 1 108 ? 0.682 1.179 12.091 1.00 96.56 108 SER A O 1
ATOM 757 N N . LEU A 1 109 ? 1.594 3.177 11.626 1.00 96.38 109 LEU A N 1
ATOM 758 C CA . LEU A 1 109 ? 1.297 3.740 12.945 1.00 96.38 109 LEU A CA 1
ATOM 759 C C . LEU A 1 109 ? -0.214 3.773 13.219 1.00 96.38 109 LEU A C 1
ATOM 761 O O . LEU A 1 109 ? -0.644 3.245 14.244 1.00 96.38 109 LEU A O 1
ATOM 765 N N . CYS A 1 110 ? -1.035 4.326 12.318 1.00 95.81 110 CYS A N 1
ATOM 766 C CA . CYS A 1 110 ? -2.485 4.350 12.540 1.00 95.81 110 CYS A CA 1
ATOM 767 C C . CYS A 1 110 ? -3.091 2.942 12.582 1.00 95.81 110 CYS A C 1
ATOM 769 O O . CYS A 1 110 ? -3.960 2.688 13.413 1.00 95.81 110 CYS A O 1
ATOM 771 N N . GLY A 1 111 ? -2.619 2.014 11.744 1.00 95.56 111 GLY A N 1
ATOM 772 C CA . GLY A 1 111 ? -3.082 0.627 11.753 1.00 95.56 111 GLY A CA 1
ATOM 773 C C . GLY A 1 111 ? -2.776 -0.066 13.080 1.00 95.56 111 GLY A C 1
ATOM 774 O O . GLY A 1 111 ? -3.674 -0.622 13.711 1.00 95.56 111 GLY A O 1
ATOM 775 N N . LEU A 1 112 ? -1.530 0.025 13.554 1.00 96.25 112 LEU A N 1
ATOM 776 C CA . LEU A 1 112 ? -1.116 -0.548 14.837 1.00 96.25 112 LEU A CA 1
ATOM 777 C C . LEU A 1 112 ? -1.874 0.073 16.015 1.00 96.25 112 LEU A C 1
ATOM 779 O O . LEU A 1 112 ? -2.331 -0.659 16.892 1.00 96.25 112 LEU A O 1
ATOM 783 N N . LEU A 1 113 ? -2.061 1.398 16.025 1.00 95.75 113 LEU A N 1
ATOM 784 C CA . LEU A 1 113 ? -2.843 2.078 17.061 1.00 95.75 113 LEU A CA 1
ATOM 785 C C . LEU A 1 113 ? -4.313 1.643 17.044 1.00 95.75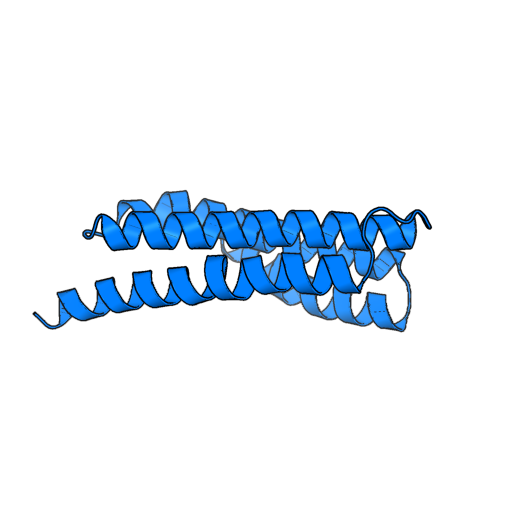 113 LEU A C 1
ATOM 787 O O . LEU A 1 113 ? -4.875 1.389 18.109 1.00 95.75 113 LEU A O 1
ATOM 791 N N . ALA A 1 114 ? -4.928 1.500 15.865 1.00 94.56 114 ALA A N 1
ATOM 792 C CA . ALA A 1 114 ? -6.299 1.007 15.750 1.00 94.56 114 ALA A CA 1
ATOM 793 C C . ALA A 1 114 ? -6.447 -0.376 16.401 1.00 94.56 114 ALA A C 1
ATOM 795 O O . ALA A 1 114 ? -7.339 -0.579 17.227 1.00 94.56 114 ALA A O 1
ATOM 796 N N . TRP A 1 115 ? -5.536 -1.303 16.094 1.00 92.69 115 TRP A N 1
ATOM 797 C CA . TRP A 1 115 ? -5.555 -2.657 16.654 1.00 92.69 115 TRP A CA 1
ATOM 798 C C . TRP A 1 115 ? -5.195 -2.703 18.144 1.00 92.69 115 TRP A C 1
ATOM 800 O O . TRP A 1 115 ? -5.778 -3.489 18.891 1.00 92.69 115 TRP A O 1
ATOM 810 N N . ALA A 1 116 ? -4.301 -1.831 18.615 1.00 92.56 116 ALA A N 1
ATOM 811 C CA . ALA A 1 116 ? -3.987 -1.709 20.038 1.00 92.56 116 ALA A CA 1
ATOM 812 C C . ALA A 1 116 ? -5.204 -1.248 20.862 1.00 92.56 116 ALA A C 1
ATOM 814 O O . ALA A 1 116 ? -5.422 -1.739 21.972 1.00 92.56 116 ALA A O 1
ATOM 815 N N . LEU A 1 117 ? -6.024 -0.344 20.312 1.00 89.75 117 LEU A N 1
ATOM 816 C CA . LEU A 1 117 ? -7.265 0.108 20.949 1.00 89.75 117 LEU A CA 1
ATOM 817 C C . LEU A 1 117 ? -8.338 -0.984 20.992 1.00 89.75 117 LEU A C 1
ATOM 819 O O . LEU A 1 117 ? -9.084 -1.049 21.967 1.00 89.75 117 LEU A O 1
ATOM 823 N N . VAL A 1 118 ? -8.408 -1.839 19.967 1.00 84.69 118 VAL A N 1
ATOM 824 C CA . VAL A 1 118 ? -9.297 -3.014 19.970 1.00 84.69 118 VAL A CA 1
ATOM 825 C C . VAL A 1 118 ? -8.879 -3.982 21.077 1.00 84.69 118 VAL A C 1
ATOM 827 O O . VAL A 1 118 ? -9.691 -4.310 21.936 1.00 84.69 118 VAL A O 1
ATOM 830 N N . LYS A 1 119 ? -7.592 -4.351 21.139 1.00 79.56 119 LYS A N 1
ATOM 831 C CA . LYS A 1 119 ? -7.076 -5.291 22.147 1.00 79.56 119 LYS A CA 1
ATOM 832 C C . LYS A 1 119 ? -7.270 -4.801 23.585 1.00 79.56 119 LYS A C 1
ATOM 834 O O . LYS A 1 119 ? -7.529 -5.602 24.475 1.00 79.56 119 LYS A O 1
ATOM 839 N N . ARG A 1 120 ? -7.146 -3.491 23.832 1.00 75.69 120 ARG A N 1
ATOM 840 C CA . ARG A 1 120 ? -7.368 -2.915 25.170 1.00 75.69 120 ARG A CA 1
ATOM 841 C C . ARG A 1 120 ? -8.802 -3.085 25.668 1.00 75.69 120 ARG A C 1
ATOM 843 O O . ARG A 1 120 ? -8.968 -3.222 26.871 1.00 75.69 120 ARG A O 1
ATOM 850 N N . ARG A 1 121 ? -9.799 -3.069 24.776 1.00 68.50 121 ARG A N 1
ATOM 851 C CA . ARG A 1 121 ? -11.208 -3.271 25.149 1.00 68.50 121 ARG A CA 1
ATOM 852 C C . ARG A 1 121 ? -11.531 -4.713 25.522 1.00 68.50 121 ARG A C 1
ATOM 854 O O . ARG A 1 121 ? -12.376 -4.920 26.372 1.00 68.50 121 ARG A O 1
ATOM 861 N N . GLU A 1 122 ? -10.869 -5.699 24.922 1.00 65.31 122 GLU A N 1
ATOM 862 C CA . GLU A 1 122 ? -11.105 -7.112 25.267 1.00 65.31 122 GLU A CA 1
ATOM 863 C C . GLU A 1 122 ? -10.564 -7.496 26.656 1.00 65.31 122 GLU A C 1
ATOM 865 O O . GLU A 1 122 ? -10.926 -8.537 27.194 1.00 65.31 122 GLU A O 1
ATOM 870 N N . LEU A 1 123 ? -9.682 -6.671 27.230 1.00 65.69 123 LEU A N 1
ATOM 871 C CA . LEU A 1 123 ? -9.038 -6.900 28.527 1.00 65.69 123 LEU A CA 1
ATOM 872 C C . LEU A 1 123 ? -9.652 -6.075 29.675 1.00 65.69 123 LEU A C 1
ATOM 874 O O . LEU A 1 123 ? -9.177 -6.195 30.804 1.00 65.69 123 LEU A O 1
ATOM 878 N N . SER A 1 124 ? -10.637 -5.214 29.390 1.00 55.47 124 SER A N 1
ATOM 879 C CA . SER A 1 124 ? -11.304 -4.315 30.350 1.00 55.47 124 SER A CA 1
ATOM 880 C C . SER A 1 124 ? -12.748 -4.723 30.582 1.00 55.47 124 SER A C 1
ATOM 882 O O . SER A 1 124 ? -13.157 -4.763 31.759 1.00 55.47 124 SER A O 1
#

Secondary structure (DSSP, 8-state):
-HHHHHHHHHHHHHHHHHHHHH-HHHHHHHHHHHHHHHHHHHHHIIIIIGGG-S-HHHHHHHHHHHHHHHHHHHHHHHHHHHHHTT--SS-HHHHHHHHHHIIIIIIIIHHHHHHHHHHHHHT-

Radius of gyration: 16.14 Å; chains: 1; bounding box: 35×27×50 Å